Protein AF-A0A3D8L2B8-F1 (afdb_monomer)

Structure (mmCIF, N/CA/C/O backbone):
data_AF-A0A3D8L2B8-F1
#
_entry.id   AF-A0A3D8L2B8-F1
#
loop_
_atom_site.group_PDB
_atom_site.id
_atom_site.type_symbol
_atom_site.label_atom_id
_atom_site.label_alt_id
_atom_site.label_comp_id
_atom_site.label_asym_id
_atom_site.label_entity_id
_atom_site.label_seq_id
_atom_site.pdbx_PDB_ins_code
_atom_site.Cartn_x
_atom_site.Cartn_y
_atom_site.Cartn_z
_atom_site.occupancy
_atom_site.B_iso_or_equiv
_atom_site.auth_seq_id
_atom_site.auth_comp_id
_atom_site.auth_asym_id
_atom_site.auth_atom_id
_atom_site.pdbx_PDB_model_num
ATOM 1 N N . MET A 1 1 ? 23.255 -9.863 -24.478 1.0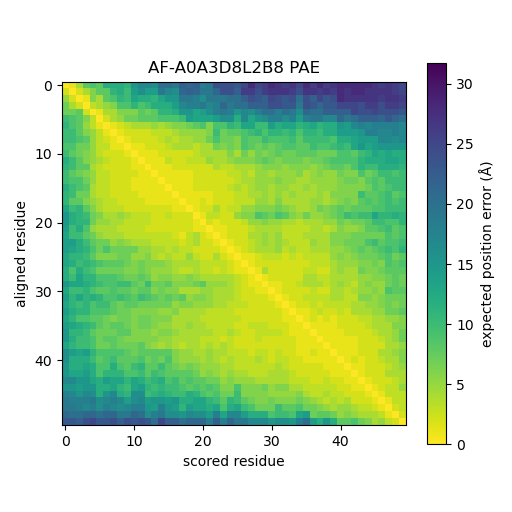0 48.47 1 MET A N 1
ATOM 2 C CA . MET A 1 1 ? 23.497 -8.440 -24.156 1.00 48.47 1 MET A CA 1
ATOM 3 C C . MET A 1 1 ? 22.147 -7.821 -23.832 1.00 48.47 1 MET A C 1
ATOM 5 O O . MET A 1 1 ? 21.294 -7.819 -24.707 1.00 48.47 1 MET A O 1
ATOM 9 N N . VAL A 1 2 ? 21.903 -7.406 -22.586 1.00 58.28 2 VAL A N 1
ATOM 10 C CA . VAL A 1 2 ? 20.667 -6.688 -22.229 1.00 58.28 2 VAL A CA 1
ATOM 11 C C . VAL A 1 2 ? 20.805 -5.285 -22.815 1.00 58.28 2 VAL A C 1
ATOM 13 O O . VAL A 1 2 ? 21.653 -4.514 -22.378 1.00 58.28 2 VAL A O 1
ATOM 16 N N . THR A 1 3 ? 20.069 -4.985 -23.880 1.00 64.81 3 THR A N 1
ATOM 17 C CA . THR A 1 3 ? 20.075 -3.656 -24.500 1.00 64.81 3 THR A CA 1
ATOM 18 C C . THR A 1 3 ? 19.482 -2.634 -23.529 1.00 64.81 3 THR A C 1
ATOM 20 O O . THR A 1 3 ? 18.514 -2.928 -22.831 1.00 64.81 3 THR A O 1
ATOM 23 N N . ALA A 1 4 ? 20.035 -1.419 -23.486 1.00 60.41 4 ALA A N 1
ATOM 24 C CA . ALA A 1 4 ? 19.598 -0.345 -22.582 1.00 60.41 4 ALA A CA 1
ATOM 25 C C . ALA A 1 4 ? 18.080 -0.052 -22.652 1.00 60.41 4 ALA A C 1
ATOM 27 O O . ALA A 1 4 ? 17.469 0.301 -21.646 1.00 60.41 4 ALA A O 1
ATOM 28 N N . GLY A 1 5 ? 17.449 -0.295 -23.809 1.00 63.59 5 GLY A N 1
ATOM 29 C CA . GLY A 1 5 ? 15.996 -0.201 -23.979 1.00 63.59 5 GLY A CA 1
ATOM 30 C C . GLY A 1 5 ? 15.190 -1.195 -23.133 1.00 63.59 5 GLY A C 1
ATOM 31 O O . GLY A 1 5 ? 14.091 -0.857 -22.714 1.00 63.59 5 GLY A O 1
ATOM 32 N N . SER A 1 6 ? 15.736 -2.376 -22.817 1.00 69.00 6 SER A N 1
ATOM 33 C CA . SER A 1 6 ? 15.082 -3.392 -21.976 1.00 69.00 6 SER A CA 1
ATOM 34 C C . SER A 1 6 ? 15.007 -2.979 -20.505 1.00 69.00 6 SER A C 1
ATOM 36 O O . SER A 1 6 ? 14.023 -3.294 -19.842 1.00 69.00 6 SER A O 1
ATOM 38 N N . VAL A 1 7 ? 16.016 -2.273 -19.988 1.00 77.81 7 VAL A N 1
ATOM 39 C CA . VAL A 1 7 ? 16.039 -1.838 -18.582 1.00 77.81 7 VAL A CA 1
ATOM 40 C C . VAL A 1 7 ? 15.042 -0.702 -18.353 1.00 77.81 7 VAL A C 1
ATOM 42 O O . VAL A 1 7 ? 14.345 -0.705 -17.343 1.00 77.81 7 VAL A O 1
ATOM 45 N N . ALA A 1 8 ? 14.911 0.224 -19.308 1.00 82.44 8 ALA A N 1
ATOM 46 C CA . ALA A 1 8 ? 13.973 1.343 -19.209 1.00 82.44 8 ALA A CA 1
ATOM 47 C C . ALA A 1 8 ? 12.499 0.891 -19.157 1.00 82.44 8 ALA A C 1
ATOM 49 O O . ALA A 1 8 ? 11.729 1.385 -18.328 1.00 82.44 8 ALA A O 1
ATOM 50 N N . VAL A 1 9 ? 12.108 -0.084 -19.989 1.00 83.12 9 VAL A N 1
ATOM 51 C CA . VAL A 1 9 ? 10.744 -0.650 -19.950 1.00 83.12 9 VAL A CA 1
ATOM 52 C C . VAL A 1 9 ? 10.486 -1.461 -18.680 1.00 83.12 9 VAL A C 1
ATOM 54 O O . VAL A 1 9 ? 9.410 -1.346 -18.099 1.00 83.12 9 VAL A O 1
ATOM 57 N N . LEU A 1 10 ? 11.474 -2.223 -18.198 1.00 86.19 10 LEU A N 1
ATOM 58 C CA . LEU A 1 10 ? 11.373 -2.954 -16.931 1.00 86.19 10 LEU A CA 1
ATOM 59 C C . LEU A 1 10 ? 11.203 -2.009 -15.742 1.00 86.19 10 LEU A C 1
ATOM 61 O O . LEU A 1 10 ? 10.362 -2.254 -14.881 1.00 86.19 10 LEU A O 1
ATOM 65 N N . PHE A 1 11 ? 11.968 -0.920 -15.709 1.00 89.75 11 PHE A N 1
ATOM 66 C CA . PHE A 1 11 ? 11.880 0.064 -14.638 1.00 89.75 11 PHE A CA 1
ATOM 67 C C . PHE A 1 11 ? 10.518 0.763 -14.627 1.00 89.75 11 PHE A C 1
ATOM 69 O O . PHE A 1 11 ? 9.925 0.909 -13.563 1.00 89.75 11 PHE A O 1
ATOM 76 N N . SER A 1 12 ? 9.984 1.116 -15.802 1.00 89.38 12 SER A N 1
ATOM 77 C CA . SER A 1 12 ? 8.640 1.704 -15.910 1.00 89.38 12 SER A CA 1
ATOM 78 C C . SER A 1 12 ? 7.554 0.742 -15.428 1.00 89.38 12 SER A C 1
ATOM 80 O O . SER A 1 12 ? 6.743 1.117 -14.587 1.00 89.38 12 SER A O 1
ATOM 82 N N . ALA A 1 13 ? 7.578 -0.518 -15.874 1.00 89.31 13 ALA A N 1
ATOM 83 C CA . ALA A 1 13 ? 6.605 -1.523 -15.438 1.00 89.31 13 ALA A CA 1
ATOM 84 C C . ALA A 1 13 ? 6.686 -1.793 -13.924 1.00 89.31 13 ALA A C 1
ATOM 86 O O . ALA A 1 13 ? 5.672 -1.982 -13.252 1.00 89.31 13 ALA A O 1
ATOM 87 N N . PHE A 1 14 ? 7.900 -1.794 -13.369 1.00 88.69 14 PHE A N 1
ATOM 88 C CA . PHE A 1 14 ? 8.113 -1.974 -11.938 1.00 88.69 14 PHE A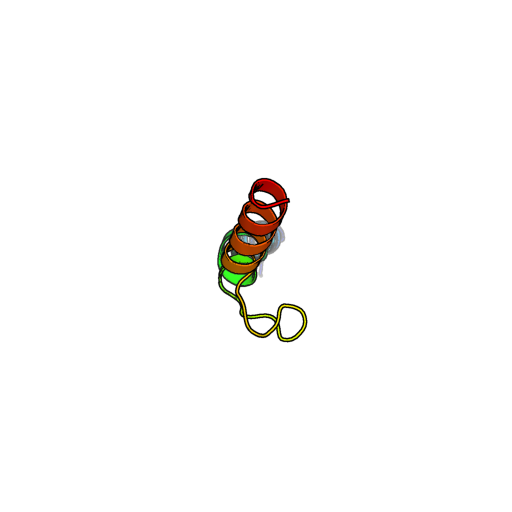 CA 1
ATOM 89 C C . PHE A 1 14 ? 7.625 -0.768 -11.129 1.00 88.69 14 PHE A C 1
ATOM 91 O O . PHE A 1 14 ? 6.996 -0.943 -10.086 1.00 88.69 14 PHE A O 1
ATOM 98 N N . PHE A 1 15 ? 7.864 0.446 -11.623 1.00 91.06 15 PHE A N 1
ATOM 99 C CA . PHE A 1 15 ? 7.374 1.678 -11.017 1.00 91.06 15 PHE A CA 1
ATOM 100 C C . PHE A 1 15 ? 5.841 1.721 -10.991 1.00 91.06 15 PHE A C 1
ATOM 102 O O . PHE A 1 15 ? 5.255 1.895 -9.922 1.00 91.06 15 PHE A O 1
ATOM 109 N N . GLU A 1 16 ? 5.186 1.442 -12.121 1.00 89.88 16 GLU A N 1
ATOM 110 C CA . GLU A 1 16 ? 3.721 1.352 -12.194 1.00 89.88 16 GLU A CA 1
ATOM 111 C C . GLU A 1 16 ? 3.157 0.282 -11.252 1.00 89.88 16 GLU A C 1
ATOM 113 O O . GLU A 1 16 ? 2.144 0.504 -10.583 1.00 89.88 16 GLU A O 1
ATOM 118 N N . TYR A 1 17 ? 3.819 -0.873 -11.150 1.00 91.44 17 TYR A N 1
ATOM 119 C CA . TYR A 1 17 ? 3.414 -1.917 -10.214 1.00 91.44 17 TYR A CA 1
ATOM 120 C C . TYR A 1 17 ? 3.542 -1.462 -8.755 1.00 91.44 17 TYR A C 1
ATOM 122 O O . TYR A 1 17 ? 2.625 -1.696 -7.960 1.00 91.44 17 TYR A O 1
ATOM 130 N N . ILE A 1 18 ? 4.647 -0.800 -8.391 1.00 91.06 18 ILE A N 1
ATOM 131 C CA . ILE A 1 18 ? 4.872 -0.318 -7.025 1.00 91.06 18 ILE A CA 1
ATOM 132 C C . ILE A 1 18 ? 3.850 0.752 -6.644 1.00 91.06 18 ILE A C 1
ATOM 134 O O . ILE A 1 18 ? 3.186 0.614 -5.611 1.00 91.06 18 ILE A O 1
ATOM 138 N N . GLU A 1 19 ? 3.706 1.793 -7.461 1.00 86.88 19 GLU A N 1
ATOM 139 C CA . GLU A 1 19 ? 2.846 2.931 -7.133 1.00 86.88 19 GLU A CA 1
ATOM 140 C C . GLU A 1 19 ? 1.365 2.598 -7.299 1.00 86.88 19 GLU A C 1
ATOM 142 O O . GLU A 1 19 ? 0.556 2.870 -6.410 1.00 86.88 19 GLU A O 1
ATOM 147 N N . GLY A 1 20 ? 1.003 1.942 -8.399 1.00 82.31 20 GLY A N 1
ATOM 148 C CA . GLY A 1 20 ? -0.390 1.666 -8.724 1.00 82.31 20 GLY A CA 1
ATOM 149 C C . GLY A 1 20 ? -0.982 0.488 -7.952 1.00 82.31 20 GLY A C 1
ATOM 150 O O . GLY A 1 20 ? -2.171 0.504 -7.612 1.00 82.31 20 GLY A O 1
ATOM 151 N N . TRP A 1 21 ? -0.209 -0.565 -7.677 1.00 83.69 21 TRP A N 1
ATOM 152 C CA . TRP A 1 21 ? -0.767 -1.817 -7.147 1.00 83.69 21 TRP A CA 1
ATOM 153 C C . TRP A 1 21 ? -0.214 -2.210 -5.782 1.00 83.69 21 TRP A C 1
ATOM 155 O O . TRP A 1 21 ? -0.998 -2.47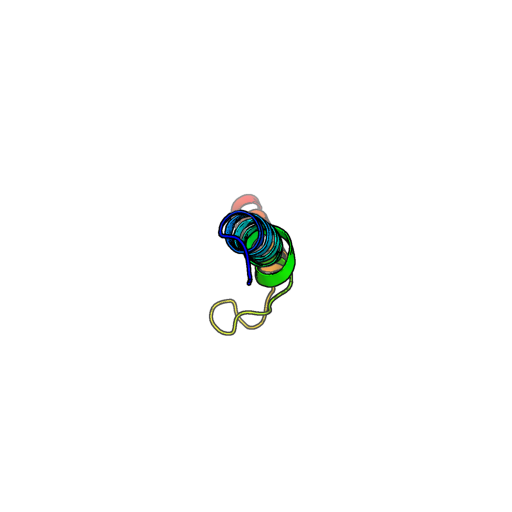8 -4.867 1.00 83.69 21 TRP A O 1
ATOM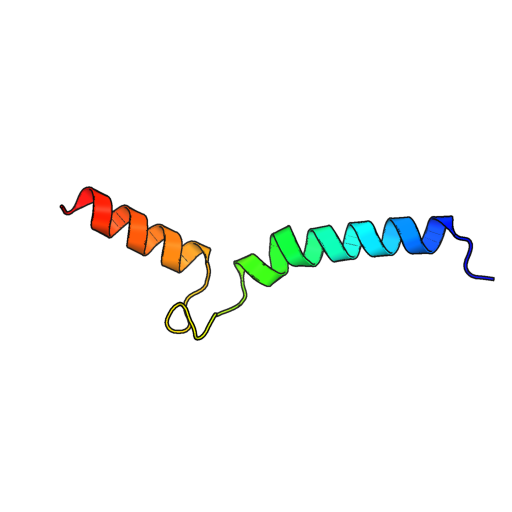 165 N N . TYR A 1 22 ? 1.108 -2.223 -5.624 1.00 86.12 22 TYR A N 1
ATOM 166 C CA . TYR A 1 22 ? 1.750 -2.709 -4.408 1.00 86.12 22 TYR A CA 1
ATOM 167 C C . TYR A 1 22 ? 1.460 -1.799 -3.212 1.00 86.12 22 TYR A C 1
ATOM 169 O O . TYR A 1 22 ? 0.910 -2.268 -2.214 1.00 86.12 22 TYR A O 1
ATOM 177 N N . ASN A 1 23 ? 1.735 -0.495 -3.323 1.00 86.31 23 ASN A N 1
ATOM 178 C CA . ASN A 1 23 ? 1.513 0.455 -2.229 1.00 86.31 23 ASN A CA 1
ATOM 179 C C . ASN A 1 23 ? 0.034 0.531 -1.829 1.00 86.31 23 ASN A C 1
ATOM 181 O O . ASN A 1 23 ? -0.286 0.491 -0.647 1.00 86.31 23 ASN A O 1
ATOM 185 N N . ARG A 1 24 ? -0.888 0.507 -2.797 1.00 80.94 24 ARG A N 1
ATOM 186 C CA . ARG A 1 24 ? -2.337 0.543 -2.541 1.00 80.94 24 ARG A CA 1
ATOM 187 C C . ARG A 1 24 ? -2.869 -0.672 -1.769 1.00 80.94 24 ARG A C 1
ATOM 189 O O . ARG A 1 24 ? -3.865 -0.550 -1.059 1.00 80.94 24 ARG A O 1
ATOM 196 N N . LYS A 1 25 ? -2.244 -1.845 -1.908 1.00 82.94 25 LYS A N 1
ATOM 197 C CA . LYS A 1 25 ? -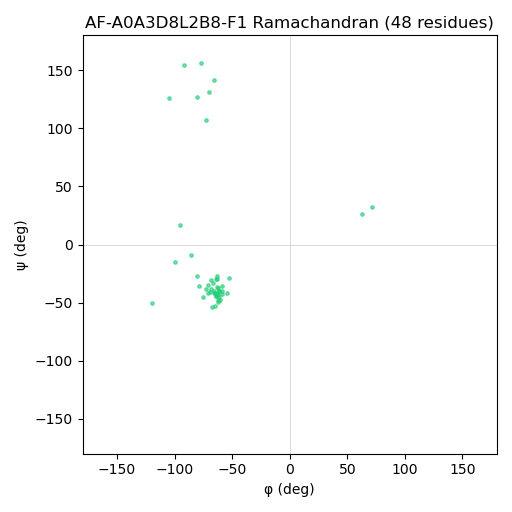2.666 -3.084 -1.223 1.00 82.94 25 LYS A CA 1
ATOM 198 C C . LYS A 1 25 ? -1.846 -3.407 0.023 1.00 82.94 25 LYS A C 1
ATOM 200 O O . LYS A 1 25 ? -2.257 -4.257 0.816 1.00 82.94 25 LYS A O 1
ATOM 205 N N . ARG A 1 26 ? -0.686 -2.777 0.201 1.00 87.56 26 ARG A N 1
ATOM 206 C CA . ARG A 1 26 ? 0.201 -3.048 1.329 1.00 87.56 26 ARG A CA 1
ATOM 207 C C . ARG A 1 26 ? -0.425 -2.530 2.620 1.00 87.56 26 ARG A C 1
ATOM 209 O O . ARG A 1 26 ? -0.858 -1.389 2.706 1.00 87.56 26 ARG A O 1
ATOM 216 N N . ARG A 1 27 ? -0.447 -3.378 3.647 1.00 88.00 27 ARG A N 1
ATOM 217 C CA . ARG A 1 27 ? -0.797 -2.959 5.007 1.00 88.00 27 ARG A CA 1
ATOM 218 C C . ARG A 1 27 ? 0.422 -2.319 5.653 1.00 88.00 27 ARG A C 1
ATOM 220 O O . ARG A 1 27 ? 1.495 -2.927 5.677 1.00 88.00 27 ARG A O 1
ATOM 227 N N . HIS A 1 28 ? 0.259 -1.108 6.169 1.00 87.75 28 HIS A N 1
ATOM 228 C CA . HIS A 1 28 ? 1.341 -0.359 6.801 1.00 87.75 28 HIS A CA 1
ATOM 229 C C . HIS A 1 28 ? 1.161 -0.373 8.314 1.00 87.75 28 HIS A C 1
ATOM 231 O O . HIS A 1 28 ? 0.115 0.026 8.816 1.00 87.75 28 HIS A O 1
ATOM 237 N N . SER A 1 29 ? 2.186 -0.793 9.057 1.00 87.81 29 SER A N 1
ATOM 238 C CA . SER A 1 29 ? 2.168 -0.757 10.527 1.00 87.81 29 SER A CA 1
ATOM 239 C C . SER A 1 29 ? 1.956 0.663 11.062 1.00 87.81 29 SER A C 1
ATOM 241 O O . SER A 1 29 ? 1.214 0.844 12.019 1.00 87.81 29 SER A O 1
ATOM 243 N N . ALA A 1 30 ? 2.516 1.672 10.385 1.00 85.12 30 ALA A N 1
ATOM 244 C CA . ALA A 1 30 ? 2.291 3.087 10.685 1.00 85.12 30 ALA A CA 1
ATOM 245 C C . ALA A 1 30 ? 0.824 3.531 10.506 1.00 85.12 30 ALA A C 1
ATOM 247 O O . ALA A 1 30 ? 0.383 4.450 11.183 1.00 85.12 30 ALA A O 1
ATOM 248 N N . LEU A 1 31 ? 0.059 2.859 9.636 1.00 85.62 31 LEU A N 1
ATOM 249 C CA . LEU A 1 31 ? -1.378 3.088 9.438 1.00 85.62 31 LEU A CA 1
ATOM 250 C C . LEU A 1 31 ? -2.238 2.119 10.271 1.00 85.62 31 LEU A C 1
ATOM 252 O O . LEU A 1 31 ? -3.408 1.912 9.963 1.00 85.62 31 LEU A O 1
ATOM 256 N N . GLY A 1 32 ? -1.666 1.454 11.280 1.00 88.81 32 GLY A N 1
ATOM 257 C CA . GLY A 1 32 ? -2.390 0.477 12.099 1.00 88.81 32 GLY A CA 1
ATOM 258 C C . GLY A 1 32 ? -2.716 -0.827 11.365 1.0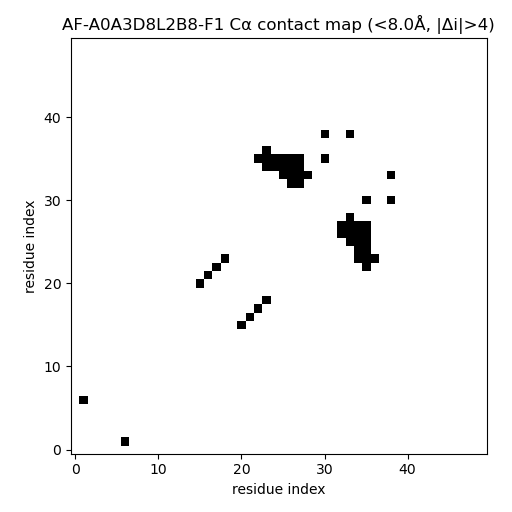0 88.81 32 GLY A C 1
ATOM 259 O O . GLY A 1 32 ? -3.742 -1.444 11.626 1.00 88.81 32 GLY A O 1
ATOM 260 N N . TYR A 1 33 ? -1.857 -1.250 10.433 1.00 89.00 33 TYR A N 1
ATOM 261 C CA . TYR A 1 33 ? -2.085 -2.390 9.534 1.00 89.00 33 TYR A CA 1
ATOM 262 C C . TYR A 1 33 ? -3.276 -2.209 8.586 1.00 89.00 33 TYR A C 1
ATOM 264 O O . TYR A 1 33 ? -3.835 -3.189 8.097 1.00 89.00 33 TYR A O 1
ATOM 272 N N . LEU A 1 34 ? -3.626 -0.968 8.265 1.00 87.50 34 LEU A N 1
ATOM 273 C CA . LEU A 1 34 ? -4.586 -0.654 7.215 1.00 87.50 34 LEU A CA 1
ATOM 274 C C . LEU A 1 34 ? -3.874 -0.443 5.879 1.00 87.50 34 LEU A C 1
ATOM 276 O O . LEU A 1 34 ? -2.681 -0.112 5.830 1.00 87.50 34 LEU A O 1
ATOM 280 N N . THR A 1 35 ? -4.601 -0.670 4.787 1.00 90.00 35 THR A N 1
ATOM 281 C CA . THR A 1 35 ? -4.140 -0.245 3.461 1.00 90.00 35 THR A CA 1
ATOM 282 C C . THR A 1 35 ? -4.344 1.263 3.292 1.00 90.00 35 THR A C 1
ATOM 284 O O . THR A 1 35 ? -5.229 1.828 3.942 1.00 90.00 35 THR A O 1
ATOM 287 N N . PRO A 1 36 ? -3.590 1.935 2.403 1.00 87.12 36 PRO A N 1
ATOM 288 C CA . PRO A 1 36 ? -3.768 3.365 2.166 1.00 87.12 36 PRO A CA 1
ATOM 289 C C . PRO A 1 36 ? -5.209 3.742 1.807 1.00 87.12 36 PRO A C 1
ATOM 291 O O . PRO A 1 36 ? -5.740 4.678 2.386 1.00 87.12 36 PRO A O 1
ATOM 294 N N . CYS A 1 37 ? -5.901 2.953 0.972 1.00 86.38 37 CYS A N 1
ATOM 295 C CA . CYS A 1 37 ? -7.294 3.255 0.616 1.00 86.38 37 CYS A CA 1
ATOM 296 C C . CYS A 1 37 ? -8.262 3.134 1.808 1.00 86.38 37 CYS A C 1
ATOM 298 O O . CYS A 1 37 ? -9.244 3.864 1.892 1.00 86.38 37 CYS A O 1
ATOM 300 N N . GLN A 1 38 ? -8.004 2.204 2.735 1.00 87.56 38 GLN A N 1
ATOM 301 C CA . GLN A 1 38 ? -8.804 2.063 3.954 1.00 87.56 38 GLN A CA 1
ATOM 302 C C . GLN A 1 38 ? -8.548 3.235 4.897 1.00 87.56 38 GLN A C 1
ATOM 304 O O . GLN A 1 38 ? -9.487 3.779 5.472 1.00 87.56 38 GLN A O 1
ATOM 309 N N . TYR A 1 39 ? -7.285 3.634 5.030 1.00 88.94 39 TYR A N 1
ATOM 310 C CA . TYR A 1 39 ? -6.893 4.768 5.852 1.00 88.94 39 TYR A CA 1
ATOM 311 C C . TYR A 1 39 ? -7.477 6.089 5.327 1.00 88.94 39 TYR A C 1
ATOM 313 O O . TYR A 1 39 ? -8.049 6.850 6.102 1.00 88.94 39 TYR A O 1
ATOM 321 N N . GLU A 1 40 ? -7.430 6.324 4.014 1.00 87.44 40 GLU A N 1
ATOM 322 C CA . GLU A 1 40 ? -8.072 7.477 3.366 1.00 87.44 40 GLU A CA 1
ATOM 323 C C . GLU A 1 40 ? -9.587 7.505 3.607 1.00 87.44 40 GLU A C 1
ATOM 325 O O . GLU A 1 40 ? -10.136 8.552 3.947 1.00 87.44 40 GLU A O 1
ATOM 330 N N . GLY A 1 41 ? -10.263 6.355 3.511 1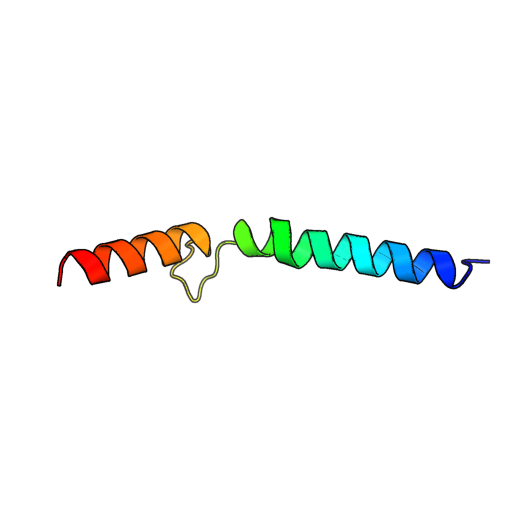.00 89.31 41 GLY A N 1
ATOM 331 C CA . GLY A 1 41 ? -11.691 6.251 3.820 1.00 89.31 41 GLY A CA 1
ATOM 332 C C . GLY A 1 41 ? -12.011 6.601 5.277 1.00 89.31 41 GLY A C 1
ATOM 333 O O . GLY A 1 41 ? -12.985 7.304 5.548 1.00 89.31 41 GLY A O 1
ATOM 334 N N . LEU A 1 42 ? -11.172 6.169 6.223 1.00 89.19 42 LEU A N 1
ATOM 335 C CA . LEU A 1 42 ? -11.312 6.557 7.629 1.00 89.19 42 LEU A CA 1
ATOM 336 C C . LEU A 1 42 ? -11.081 8.055 7.837 1.00 89.19 42 LEU A C 1
ATOM 338 O O . LEU A 1 42 ? -11.814 8.673 8.607 1.00 89.19 42 LEU A O 1
ATOM 342 N N . LEU A 1 43 ? -10.079 8.650 7.183 1.00 89.12 43 LEU A N 1
ATOM 343 C CA . LEU A 1 43 ? -9.832 10.093 7.257 1.00 89.12 43 LEU A CA 1
ATOM 344 C C . LEU A 1 43 ? -11.021 10.894 6.721 1.00 89.12 43 LEU A C 1
ATOM 346 O O . LEU A 1 43 ? -11.469 11.830 7.379 1.00 89.12 43 LEU A O 1
ATOM 350 N N . TYR A 1 44 ? -11.567 10.494 5.573 1.00 88.62 44 TYR A N 1
ATOM 351 C CA . TYR A 1 44 ? -12.741 11.138 4.992 1.00 88.62 44 TYR A CA 1
ATOM 352 C C . TYR A 1 44 ? -13.958 11.058 5.925 1.00 88.62 44 TYR A C 1
ATOM 354 O O . TYR A 1 44 ? -14.586 12.074 6.208 1.00 88.62 44 TYR A O 1
ATOM 362 N N . ASN A 1 45 ? -14.253 9.875 6.471 1.00 86.56 45 ASN A N 1
ATOM 363 C CA . ASN A 1 45 ? -15.382 9.696 7.388 1.00 86.56 45 ASN A CA 1
ATOM 364 C C . ASN A 1 45 ? -15.233 10.512 8.681 1.00 86.56 45 ASN A C 1
ATOM 366 O O . ASN A 1 45 ? -16.220 11.041 9.185 1.00 86.56 45 ASN A O 1
ATOM 370 N N . GLN A 1 46 ? -14.011 10.642 9.208 1.00 84.50 46 GLN A N 1
ATOM 371 C CA . GLN A 1 46 ? -13.735 11.499 10.366 1.00 84.50 46 GLN A CA 1
ATOM 372 C C . GLN A 1 46 ? -13.961 12.981 10.047 1.00 84.50 46 GLN A C 1
ATOM 374 O O . GLN A 1 46 ? -14.517 13.691 10.876 1.00 84.50 46 GLN A O 1
ATOM 379 N N . ALA A 1 47 ? -13.572 13.440 8.853 1.00 81.19 47 ALA A N 1
ATOM 380 C CA . ALA A 1 47 ? -13.771 14.825 8.430 1.00 81.19 47 ALA A CA 1
ATOM 381 C C . ALA A 1 47 ? -15.250 15.187 8.208 1.00 81.19 47 ALA A C 1
ATOM 383 O O . ALA A 1 47 ? -15.622 16.336 8.397 1.00 81.19 47 ALA A O 1
ATOM 384 N N . VAL A 1 48 ? -16.089 14.226 7.805 1.00 78.50 48 VAL A N 1
ATOM 385 C CA . VAL A 1 48 ? -17.538 14.432 7.609 1.00 78.50 48 VAL A CA 1
ATOM 386 C C . VAL A 1 48 ? -18.319 14.377 8.929 1.00 78.50 48 VAL A C 1
ATOM 388 O O . VAL A 1 48 ? -19.394 14.961 9.030 1.00 78.5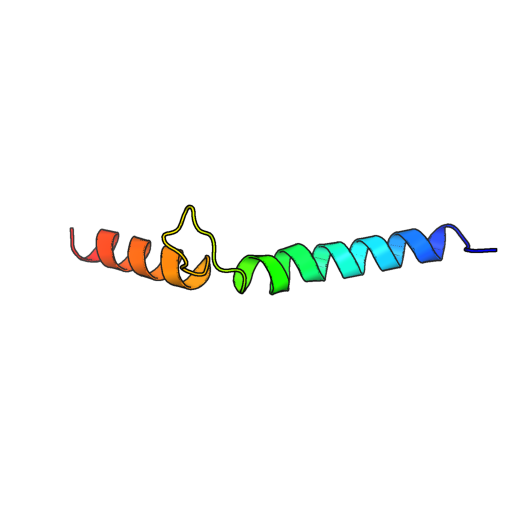0 48 VAL A O 1
ATOM 391 N N . ALA A 1 49 ? -17.812 13.656 9.931 1.00 66.19 49 ALA A N 1
ATOM 392 C CA . ALA A 1 49 ? -18.461 13.508 11.234 1.00 66.19 49 ALA A CA 1
ATOM 393 C C . ALA A 1 49 ? -18.138 14.638 12.235 1.00 66.19 49 ALA A C 1
ATOM 395 O O . ALA A 1 49 ? -18.741 14.664 13.310 1.00 66.19 49 ALA A O 1
ATOM 396 N N . ALA A 1 50 ? -17.189 15.519 11.907 1.00 57.84 50 ALA A N 1
ATOM 397 C CA . ALA A 1 50 ? -16.783 16.684 12.698 1.00 57.84 50 ALA A CA 1
ATOM 398 C C . ALA A 1 50 ? -17.481 17.960 12.208 1.00 57.84 50 ALA A C 1
ATOM 400 O O . ALA A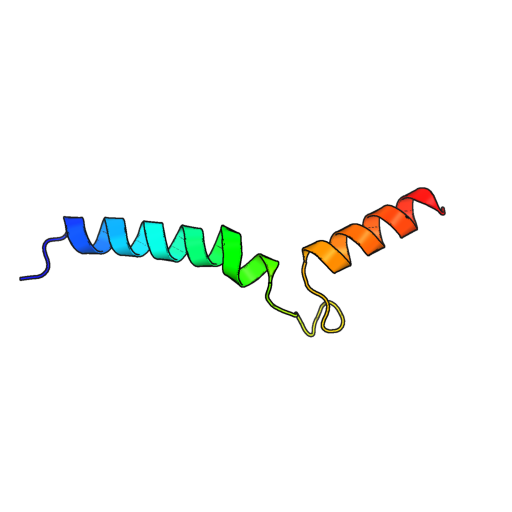 1 50 ? -17.817 18.799 13.074 1.00 57.84 50 ALA A O 1
#

Secondary structure (DSSP, 8-state):
---HHHHHHHHHHHHHIIIIIIHHH--BGGGTTB-HHHHHHHHHHHHHH-

Mean predicted aligned error: 7.55 Å

Radius of gyration: 16.94 Å; Cα contacts (8 Å, |Δi|>4): 26; chains: 1; bounding box: 42×25×37 Å

pLDDT: mean 82.59, std 10.14, range [48.47, 91.44]

Sequence (50 aa):
MVTAGSVAVLFSAFFEYIEGWYNRKRRHSALGYLTPCQYEGLLYNQAVAA

InterPro domains:
  IPR001584 Integrase, catalytic core [PF13333] (6-40)

Foldseek 3Di:
DCPPVNVVVVVVVVVCCVPVPVQQPAQDVVLVRDRPVVSVVVVVVVVVVD

Organism: NCBI:txid1400979

Solvent-accessible surface area (backbone atoms only — not comparable to full-atom values): 2927 Å² total; per-residue (Å²): 132,88,52,74,70,58,54,56,55,51,51,51,55,50,48,51,42,41,66,69,48,47,52,49,66,40,60,33,73,93,60,74,58,32,24,54,62,55,48,51,52,51,52,52,53,53,65,74,75,107